Protein AF-A0A377VYX4-F1 (afdb_monomer_lite)

Radius of gyration: 18.28 Å; chains: 1; bounding box: 42×28×50 Å

Foldseek 3Di:
DPPQDWDWDFAALDPDPDDDADLFRTHTHRDDDPVNCVRRVVDDVSNCVSCVVPAKDGGDKGFCVSVVAQAPLSSQVPDPLHPSVLVVLLVVLCCVVPVVCPVVVVVRRNHRIDRPDPDMDGDPVVVVVVVVSLVSSVVSSVVVDDCPPRDPSNVCVSVD

Sequence (160 aa):
MSVSCTIAVILIFSEKQTFSEDTWGVVNHPCIDEEYEKIFGLNEETIQRCVEGIDILLPKKWSVTAAGSKNNYDHYERGEYLHIRDYQAAIAIVEKLYPEYSTAIKTFNDASDGYYTNMFVMRKDIFVDYSEWLFSILDNLEDAISMNNYNAQENALLGI

Structure (mmCIF, N/CA/C/O backbone):
data_AF-A0A377VYX4-F1
#
_entry.id   AF-A0A377VYX4-F1
#
loop_
_atom_site.group_PDB
_atom_site.id
_atom_site.type_symbol
_atom_site.label_atom_id
_atom_site.label_alt_id
_atom_site.label_comp_id
_atom_site.label_asym_id
_atom_site.label_entity_id
_atom_site.label_seq_id
_atom_site.pdbx_PDB_ins_code
_atom_site.Cartn_x
_atom_site.Cartn_y
_atom_site.Cartn_z
_atom_site.occupancy
_atom_site.B_iso_or_equiv
_atom_site.auth_seq_id
_atom_site.auth_comp_id
_atom_site.auth_asym_id
_atom_site.auth_atom_id
_atom_site.pdbx_PDB_model_num
ATOM 1 N N . MET A 1 1 ? 18.589 -6.111 30.214 1.00 35.12 1 MET A N 1
ATOM 2 C CA . MET A 1 1 ? 17.664 -5.282 29.415 1.00 35.12 1 MET A CA 1
ATOM 3 C C . MET A 1 1 ? 16.527 -6.179 28.971 1.00 35.12 1 MET A C 1
ATOM 5 O O . MET A 1 1 ? 16.756 -7.016 28.111 1.00 35.12 1 MET A O 1
ATOM 9 N N . SER A 1 2 ? 15.359 -6.108 29.616 1.00 37.06 2 SER A N 1
ATOM 10 C CA . SER A 1 2 ? 14.181 -6.811 29.102 1.00 37.06 2 SER A CA 1
ATOM 11 C C . SER A 1 2 ? 13.740 -6.085 27.839 1.00 37.06 2 SER A C 1
ATOM 13 O O . SER A 1 2 ? 13.391 -4.907 27.900 1.00 37.06 2 SER A O 1
ATOM 15 N N . VAL A 1 3 ? 13.795 -6.762 26.699 1.00 41.56 3 VAL A N 1
ATOM 16 C CA . VAL A 1 3 ? 13.071 -6.314 25.512 1.00 41.56 3 VAL A CA 1
ATOM 17 C C . VAL A 1 3 ? 11.598 -6.430 25.893 1.00 41.56 3 VAL A C 1
ATOM 19 O O . VAL A 1 3 ? 11.075 -7.535 26.003 1.00 41.56 3 VAL A O 1
ATOM 22 N N . SER A 1 4 ? 10.969 -5.306 26.240 1.00 52.03 4 SER A N 1
ATOM 23 C CA . SER A 1 4 ? 9.519 -5.256 26.404 1.00 52.03 4 SER A CA 1
ATOM 24 C C . SER A 1 4 ? 8.949 -5.539 25.025 1.00 52.03 4 SER A C 1
ATOM 26 O O . SER A 1 4 ? 9.095 -4.715 24.128 1.00 52.03 4 SER A O 1
ATOM 28 N N . CYS A 1 5 ? 8.414 -6.738 24.822 1.00 59.69 5 CYS A N 1
ATOM 29 C CA . CYS A 1 5 ? 7.781 -7.109 23.568 1.00 59.69 5 CYS A CA 1
ATOM 30 C C . CYS A 1 5 ? 6.485 -6.299 23.477 1.00 59.69 5 CYS A C 1
ATOM 32 O O . CYS A 1 5 ? 5.536 -6.587 24.198 1.00 59.69 5 CYS A O 1
ATOM 34 N N . THR A 1 6 ? 6.491 -5.218 22.701 1.00 77.94 6 THR A N 1
ATOM 35 C CA . THR A 1 6 ? 5.294 -4.430 22.403 1.00 77.94 6 THR A CA 1
ATOM 36 C C . THR A 1 6 ? 4.765 -4.820 21.031 1.00 77.94 6 THR A C 1
ATOM 38 O O . THR A 1 6 ? 5.521 -5.128 20.112 1.00 77.94 6 THR A O 1
ATOM 41 N N . ILE A 1 7 ? 3.447 -4.828 20.904 1.00 82.38 7 ILE A N 1
ATOM 42 C CA . ILE A 1 7 ? 2.718 -5.077 19.670 1.00 82.38 7 ILE A CA 1
ATOM 43 C C . ILE A 1 7 ? 2.526 -3.749 18.954 1.00 82.38 7 ILE A C 1
ATOM 45 O O . ILE A 1 7 ? 2.024 -2.787 19.541 1.00 82.38 7 ILE A O 1
ATOM 49 N N . ALA A 1 8 ? 2.897 -3.734 17.678 1.00 82.94 8 ALA A N 1
ATOM 50 C CA . ALA A 1 8 ? 2.599 -2.652 16.757 1.00 82.94 8 ALA A CA 1
ATOM 51 C C . ALA A 1 8 ? 1.112 -2.678 16.381 1.00 82.94 8 ALA A C 1
ATOM 53 O O . ALA A 1 8 ? 0.606 -3.673 15.862 1.00 82.94 8 ALA A O 1
ATOM 54 N N . VAL A 1 9 ? 0.415 -1.575 16.625 1.00 83.25 9 VAL A N 1
ATOM 55 C CA . VAL A 1 9 ? -0.984 -1.380 16.246 1.00 83.25 9 VAL A CA 1
ATOM 56 C C . VAL A 1 9 ? -1.025 -0.513 15.008 1.00 83.25 9 VAL A C 1
ATOM 58 O O . VAL A 1 9 ? -0.605 0.643 15.032 1.00 83.25 9 VAL A O 1
ATOM 61 N N . ILE A 1 10 ? -1.499 -1.108 13.919 1.00 80.19 10 ILE A N 1
ATOM 62 C CA . ILE A 1 10 ? -1.373 -0.521 12.583 1.00 80.19 10 ILE A CA 1
ATOM 63 C C . ILE A 1 10 ? -2.735 -0.076 12.046 1.00 80.19 10 ILE A C 1
ATOM 65 O O . ILE A 1 10 ? -2.831 0.999 11.462 1.00 80.19 10 ILE A O 1
ATOM 69 N N . LEU A 1 11 ? -3.799 -0.843 12.303 1.00 90.38 11 LEU A N 1
ATOM 70 C CA . LEU A 1 11 ? -5.173 -0.442 12.004 1.00 90.38 11 LEU A CA 1
ATOM 71 C C . LEU A 1 11 ? -5.937 -0.212 13.306 1.00 90.38 11 LEU A C 1
ATOM 73 O O . LEU A 1 11 ? -5.940 -1.064 14.193 1.00 90.38 11 LEU A O 1
ATOM 77 N N . ILE A 1 12 ? -6.577 0.950 13.406 1.00 92.06 12 ILE A N 1
ATOM 78 C CA . ILE A 1 12 ? -7.394 1.338 14.552 1.00 92.06 12 ILE A CA 1
ATOM 79 C C . ILE A 1 12 ? -8.775 1.702 14.025 1.00 92.06 12 ILE A C 1
ATOM 81 O O . ILE A 1 12 ? -8.907 2.638 13.241 1.00 92.06 12 ILE A O 1
ATOM 85 N N . PHE A 1 13 ? -9.794 0.962 14.452 1.00 95.00 13 PHE A N 1
ATOM 86 C CA . PHE A 1 13 ? -11.168 1.112 13.962 1.00 95.00 13 PHE A CA 1
ATOM 87 C C . PHE A 1 13 ? -12.045 1.930 14.911 1.00 95.00 13 PHE A C 1
ATOM 89 O O . PHE A 1 13 ? -13.175 2.275 14.578 1.00 95.00 13 PHE A O 1
ATOM 96 N N . SER A 1 14 ? -11.550 2.236 16.112 1.00 94.31 14 SER A N 1
ATOM 97 C CA . SER A 1 14 ? -12.270 3.089 17.051 1.00 94.31 14 SER A CA 1
ATOM 98 C C . SER A 1 14 ? -12.289 4.554 16.589 1.00 94.31 14 SER A C 1
ATOM 100 O O . SER A 1 14 ? -11.399 5.030 15.889 1.00 94.31 14 SER A O 1
ATOM 102 N N . GLU A 1 15 ? -13.310 5.301 17.015 1.00 91.81 15 GLU A N 1
ATOM 103 C CA . GLU A 1 15 ? -13.469 6.738 16.713 1.00 91.81 15 GLU A CA 1
ATOM 104 C C . GLU A 1 15 ? -12.252 7.574 17.140 1.00 91.81 15 GLU A C 1
ATOM 106 O O . GLU A 1 15 ? -11.882 8.573 16.520 1.00 91.81 15 GLU A O 1
ATOM 111 N N . LYS A 1 16 ? -11.603 7.167 18.235 1.00 92.06 16 LYS A N 1
ATOM 112 C CA . LYS A 1 16 ? -10.371 7.795 18.689 1.00 92.06 16 LYS A CA 1
ATOM 113 C C . LYS A 1 16 ? -9.245 7.337 17.770 1.00 92.06 16 LYS A C 1
ATOM 115 O O . LYS A 1 16 ? -8.833 6.197 17.856 1.00 92.06 16 LYS A O 1
ATOM 120 N N . GLN A 1 17 ? -8.704 8.255 16.974 1.00 88.94 17 GLN A N 1
ATOM 121 C CA . GLN A 1 17 ? -7.549 8.017 16.092 1.00 88.94 17 GLN A CA 1
ATOM 122 C C . GLN A 1 17 ? -6.237 8.617 16.631 1.00 88.94 17 GLN A C 1
ATOM 124 O O . GLN A 1 17 ? -5.167 8.458 16.043 1.00 88.94 17 GLN A O 1
ATOM 129 N N . THR A 1 18 ? -6.304 9.332 17.758 1.00 89.50 18 THR A N 1
ATOM 130 C CA . THR A 1 18 ? -5.150 10.006 18.365 1.00 89.50 18 THR A CA 1
ATOM 131 C C . THR A 1 18 ? -4.572 9.161 19.492 1.00 89.50 18 THR A C 1
ATOM 133 O O . THR A 1 18 ? -5.136 9.101 20.590 1.00 89.50 18 THR A O 1
ATOM 136 N N . PHE A 1 19 ? -3.418 8.554 19.235 1.00 89.31 19 PHE A N 1
ATOM 137 C CA . PHE A 1 19 ? -2.625 7.808 20.209 1.00 89.31 19 PHE A CA 1
ATOM 138 C C . PHE A 1 19 ? -1.177 8.283 20.176 1.00 89.31 19 PHE A C 1
ATOM 140 O O . PHE A 1 19 ? -0.752 8.956 19.240 1.00 89.31 19 PHE A O 1
ATOM 147 N N . SER A 1 20 ? -0.426 7.956 21.224 1.00 87.94 20 SER A N 1
ATOM 148 C CA . SER A 1 20 ? 1.014 8.177 21.232 1.00 87.94 20 SER A CA 1
ATOM 149 C C . SER A 1 20 ? 1.675 7.191 20.275 1.00 87.94 20 SER A C 1
ATOM 151 O O . SER A 1 20 ? 1.584 5.979 20.466 1.00 87.94 20 SER A O 1
ATOM 153 N N . GLU A 1 21 ? 2.315 7.739 19.254 1.00 87.38 21 GLU A N 1
ATOM 154 C CA . GLU A 1 21 ? 3.090 7.006 18.260 1.00 87.38 21 GLU A CA 1
ATOM 155 C C . GLU A 1 21 ? 4.581 7.077 18.614 1.00 87.38 21 GLU A C 1
ATOM 157 O O . GLU A 1 21 ? 5.038 8.024 19.264 1.00 87.38 21 GLU A O 1
ATOM 162 N N . ASP A 1 22 ? 5.341 6.066 18.207 1.00 84.50 22 ASP A N 1
ATOM 163 C CA . ASP A 1 22 ? 6.801 6.098 18.256 1.00 84.50 22 ASP A CA 1
ATOM 164 C C . ASP A 1 22 ? 7.403 6.838 17.042 1.00 84.50 22 ASP A C 1
ATOM 166 O O . ASP A 1 22 ? 6.702 7.438 16.225 1.00 84.50 22 ASP A O 1
ATOM 170 N N . THR A 1 23 ? 8.731 6.806 16.908 1.00 76.94 23 THR A N 1
ATOM 171 C CA . THR A 1 23 ? 9.463 7.441 15.796 1.00 76.94 23 THR A CA 1
ATOM 172 C C . THR A 1 23 ? 9.066 6.902 14.412 1.00 76.94 23 THR A C 1
ATOM 174 O O . THR A 1 23 ? 9.326 7.560 13.404 1.00 76.94 23 THR A O 1
ATOM 177 N N . TRP A 1 24 ? 8.428 5.732 14.342 1.00 76.75 24 TRP A N 1
ATOM 178 C CA . TRP A 1 24 ? 7.961 5.103 13.107 1.00 76.75 24 TRP A CA 1
ATOM 179 C C . TRP A 1 24 ? 6.477 5.367 12.828 1.00 76.75 24 TRP A C 1
ATOM 181 O O . TRP A 1 24 ? 5.948 4.860 11.843 1.00 76.75 24 TRP A O 1
ATOM 191 N N . GLY A 1 25 ? 5.805 6.180 13.652 1.00 77.38 25 GLY A N 1
ATOM 192 C CA . GLY A 1 25 ? 4.370 6.440 13.513 1.00 77.38 25 GLY A CA 1
ATOM 193 C C . GLY A 1 25 ? 3.505 5.274 13.999 1.00 77.38 25 GLY A C 1
ATOM 194 O O . GLY A 1 25 ? 2.338 5.179 13.625 1.00 77.38 25 GLY A O 1
ATOM 195 N N . VAL A 1 26 ? 4.073 4.364 14.799 1.00 82.38 26 VAL A N 1
ATOM 196 C CA . VAL A 1 26 ? 3.403 3.141 15.247 1.00 82.38 26 VAL A CA 1
ATOM 197 C C . VAL A 1 26 ? 2.916 3.299 16.682 1.00 82.38 26 VAL A C 1
ATOM 199 O O . VAL A 1 26 ? 3.645 3.738 17.576 1.00 82.38 26 VAL A O 1
ATOM 202 N N . VAL A 1 27 ? 1.667 2.905 16.922 1.00 87.50 27 VAL A N 1
ATOM 203 C CA . VAL A 1 27 ? 1.094 2.828 18.269 1.00 87.50 27 VAL A CA 1
ATOM 204 C C . VAL A 1 27 ? 1.502 1.497 18.893 1.00 87.50 27 VAL A C 1
ATOM 206 O O . VAL A 1 27 ? 1.346 0.449 18.277 1.00 87.50 27 VAL A O 1
ATOM 209 N N . ASN A 1 28 ? 2.029 1.525 20.115 1.00 89.81 28 ASN A N 1
ATOM 210 C CA . ASN A 1 28 ? 2.550 0.336 20.793 1.00 89.81 28 ASN A CA 1
ATOM 211 C C . ASN A 1 28 ? 1.632 -0.098 21.949 1.00 89.81 28 ASN A C 1
ATOM 213 O O . ASN A 1 28 ? 1.209 0.740 22.746 1.00 89.81 28 ASN A O 1
ATOM 217 N N . HIS A 1 29 ? 1.376 -1.404 22.084 1.00 90.38 29 HIS A N 1
ATOM 218 C CA . HIS A 1 29 ? 0.621 -1.991 23.204 1.00 90.38 29 HIS A CA 1
ATOM 219 C C . HIS A 1 29 ? 1.344 -3.221 23.792 1.00 90.38 29 HIS A C 1
ATOM 221 O O . HIS A 1 29 ? 1.963 -3.958 23.032 1.00 90.38 29 HIS A O 1
ATOM 227 N N . PRO A 1 30 ? 1.323 -3.480 25.113 1.00 89.69 30 PRO A N 1
ATOM 228 C CA . PRO A 1 30 ? 2.116 -4.558 25.723 1.00 89.69 30 PRO A CA 1
ATOM 229 C C . PRO A 1 30 ? 1.682 -5.986 25.348 1.00 89.69 30 PRO A C 1
ATOM 231 O O . PRO A 1 30 ? 2.532 -6.859 25.203 1.00 89.69 30 PRO A O 1
ATOM 234 N N . CYS A 1 31 ? 0.383 -6.249 25.210 1.00 91.38 31 CYS A N 1
ATOM 235 C CA . CYS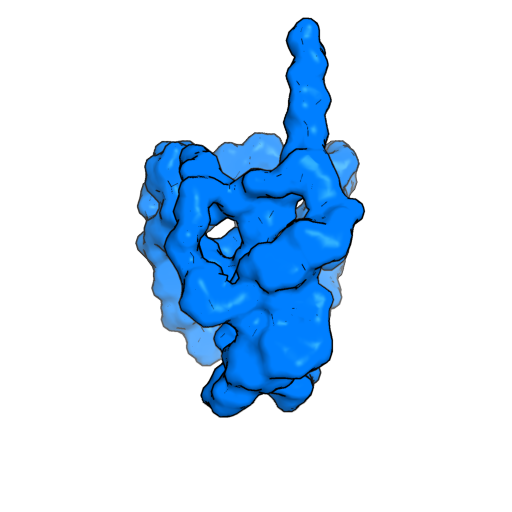 A 1 31 ? -0.154 -7.576 24.881 1.00 91.38 31 CYS A CA 1
ATOM 236 C C . CYS A 1 31 ? -1.497 -7.481 24.137 1.00 91.38 31 CYS A C 1
ATOM 238 O O . CYS A 1 31 ? -2.107 -6.415 24.108 1.00 91.38 31 CYS A O 1
ATOM 240 N N . ILE A 1 32 ? -1.933 -8.581 23.512 1.00 92.31 32 ILE A N 1
ATOM 241 C CA . ILE A 1 32 ? -3.291 -8.717 22.964 1.00 92.31 32 ILE A CA 1
ATOM 242 C C . ILE A 1 32 ? -4.178 -9.239 24.097 1.00 92.31 32 ILE A C 1
ATOM 244 O O . ILE A 1 32 ? -4.026 -10.384 24.522 1.00 92.31 32 ILE A O 1
ATOM 248 N N . ASP A 1 33 ? -5.061 -8.388 24.602 1.00 93.00 33 ASP A N 1
ATOM 249 C CA . ASP A 1 33 ? -6.048 -8.683 25.641 1.00 93.00 33 ASP A CA 1
ATOM 250 C C . ASP A 1 33 ? -7.392 -7.996 25.321 1.00 93.00 33 ASP A C 1
ATOM 252 O O . ASP A 1 33 ? -7.533 -7.292 24.322 1.00 93.00 33 ASP A O 1
ATOM 256 N N . GLU A 1 34 ? -8.409 -8.198 26.160 1.00 94.62 34 GLU A N 1
ATOM 257 C CA . GLU A 1 34 ? -9.727 -7.573 25.961 1.00 94.62 34 GLU A CA 1
ATOM 258 C C . GLU A 1 34 ? -9.657 -6.031 25.981 1.00 94.62 34 GLU A C 1
ATOM 260 O O . GLU A 1 34 ? -10.472 -5.349 25.354 1.00 94.62 34 GLU A O 1
ATOM 265 N N . GLU A 1 35 ? -8.683 -5.455 26.697 1.00 93.44 35 GLU A N 1
ATOM 266 C CA . GLU A 1 35 ? -8.458 -4.010 26.729 1.00 93.44 35 GLU A CA 1
ATOM 267 C C . GLU A 1 35 ? -7.921 -3.512 25.381 1.00 93.44 35 GLU A C 1
ATOM 269 O O . GLU A 1 35 ? -8.461 -2.549 24.834 1.00 93.44 35 GLU A O 1
ATOM 274 N N . TYR A 1 36 ? -6.942 -4.208 24.801 1.00 93.31 36 TYR A N 1
ATOM 275 C CA . TYR A 1 36 ? -6.419 -3.976 23.456 1.00 93.31 36 TYR A CA 1
ATOM 276 C C . TYR A 1 36 ? -7.543 -3.964 22.415 1.00 93.31 36 TYR A C 1
ATOM 278 O O . TYR A 1 36 ? -7.711 -2.985 21.680 1.00 93.31 36 TYR A O 1
ATOM 286 N N . GLU A 1 37 ? -8.366 -5.014 22.390 1.00 94.75 37 GLU A N 1
ATOM 287 C CA . GLU A 1 37 ? -9.474 -5.133 21.438 1.00 94.75 37 GLU A CA 1
ATOM 288 C C . GLU A 1 37 ? -10.476 -3.986 21.595 1.00 94.75 37 GLU A C 1
ATOM 290 O O . GLU A 1 37 ? -10.934 -3.395 20.612 1.00 94.75 37 GLU A O 1
ATOM 295 N N . LYS A 1 38 ? -10.780 -3.611 22.839 1.00 94.62 38 LYS A N 1
ATOM 296 C CA . LYS A 1 38 ? -11.712 -2.527 23.143 1.00 94.62 38 LYS A CA 1
ATOM 297 C C . LYS A 1 38 ? -11.168 -1.149 22.766 1.00 94.62 38 LYS A C 1
ATOM 299 O O . LYS A 1 38 ? -11.911 -0.348 22.199 1.00 94.62 38 LYS A O 1
ATOM 304 N N . ILE A 1 39 ? -9.904 -0.857 23.074 1.00 94.69 39 ILE A N 1
ATOM 305 C CA . ILE A 1 39 ? -9.266 0.438 22.785 1.00 94.69 39 ILE A CA 1
ATOM 306 C C . ILE A 1 39 ? -9.177 0.668 21.274 1.00 94.69 39 ILE A C 1
ATOM 308 O O . ILE A 1 39 ? -9.478 1.769 20.797 1.00 94.69 39 ILE A O 1
ATOM 312 N N . PHE A 1 40 ? -8.795 -0.364 20.520 1.00 95.12 40 PHE A N 1
ATOM 313 C CA . PHE A 1 40 ? -8.572 -0.258 19.076 1.00 95.12 40 PHE A CA 1
ATOM 314 C C . PHE A 1 40 ? -9.798 -0.603 18.228 1.00 95.12 40 PHE A C 1
ATOM 316 O O . PHE A 1 40 ? -9.764 -0.443 17.008 1.00 95.12 40 PHE A O 1
ATOM 323 N N . GLY A 1 41 ? -10.907 -0.992 18.862 1.00 96.12 41 GLY A N 1
ATOM 324 C CA . GLY A 1 41 ? -12.170 -1.240 18.176 1.00 96.12 41 GLY A CA 1
ATOM 325 C C . GLY A 1 41 ? -12.181 -2.537 17.371 1.00 96.12 41 GLY A C 1
ATOM 326 O O . GLY A 1 41 ? -12.837 -2.595 16.338 1.00 96.12 41 GLY A O 1
ATOM 327 N N . LEU A 1 42 ? -11.467 -3.566 17.828 1.00 95.56 42 LEU A N 1
ATOM 328 C CA . LEU A 1 42 ? -11.335 -4.864 17.157 1.00 95.56 42 LEU A CA 1
ATOM 329 C C . LEU A 1 42 ? -12.537 -5.770 17.444 1.00 95.56 42 LEU A C 1
ATOM 331 O O . LEU A 1 42 ? -12.408 -6.881 17.944 1.00 95.56 42 LEU A O 1
ATOM 335 N N . ASN A 1 43 ? -13.731 -5.267 17.151 1.00 96.31 43 ASN A N 1
ATOM 336 C CA . ASN A 1 43 ? -14.973 -6.022 17.237 1.00 96.31 43 ASN A CA 1
ATOM 337 C C . ASN A 1 43 ? -15.861 -5.709 16.031 1.00 96.31 43 ASN A C 1
ATOM 339 O O . ASN A 1 43 ? -15.709 -4.671 15.386 1.00 96.31 43 ASN A O 1
ATOM 343 N N . GLU A 1 44 ? -16.794 -6.612 15.742 1.00 96.56 44 GLU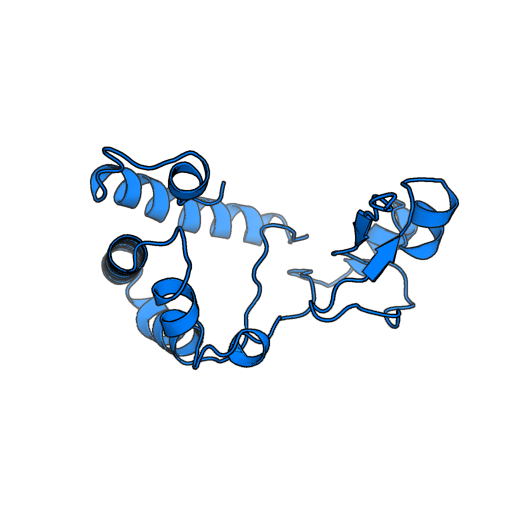 A N 1
ATOM 344 C CA . GLU A 1 44 ? -17.647 -6.546 14.554 1.00 96.56 44 GLU A CA 1
ATOM 345 C C . GLU A 1 44 ? -18.395 -5.212 14.426 1.00 96.56 44 GLU A C 1
ATOM 347 O O . GLU A 1 44 ? -18.350 -4.591 13.368 1.00 96.56 44 GLU A O 1
ATOM 352 N N . GLU A 1 45 ? -19.027 -4.736 15.501 1.00 97.44 45 GLU A N 1
ATOM 353 C CA . GLU A 1 45 ? -19.837 -3.513 15.479 1.00 97.44 45 GLU A CA 1
ATOM 354 C C . GLU A 1 45 ? -18.996 -2.269 15.161 1.00 97.44 45 GLU A C 1
ATOM 356 O O . GLU A 1 45 ? -19.408 -1.400 14.389 1.00 97.44 45 GLU A O 1
ATOM 361 N N . THR A 1 46 ? -17.817 -2.147 15.774 1.00 97.38 46 THR A N 1
ATOM 362 C CA . THR A 1 46 ? -16.928 -1.007 15.536 1.00 97.38 46 THR A CA 1
ATOM 363 C C . THR A 1 46 ? -16.308 -1.068 14.142 1.00 97.38 46 THR A C 1
ATOM 365 O O . THR A 1 46 ? -16.287 -0.053 13.451 1.00 97.38 46 THR A O 1
ATOM 368 N N . ILE A 1 47 ? -15.866 -2.248 13.693 1.00 97.12 47 ILE A N 1
ATOM 369 C CA . ILE A 1 47 ? -15.287 -2.423 12.356 1.00 97.12 47 ILE A CA 1
ATOM 370 C C . ILE A 1 47 ? -16.331 -2.120 11.278 1.00 97.12 47 ILE A C 1
ATOM 372 O O . ILE A 1 47 ? -16.034 -1.348 10.373 1.00 97.12 47 ILE A O 1
ATOM 376 N N . GLN A 1 48 ? -17.552 -2.662 11.386 1.00 96.88 48 GLN A N 1
ATOM 377 C CA . GLN A 1 48 ? -18.625 -2.427 10.410 1.00 96.88 48 GLN A CA 1
ATOM 378 C C . GLN A 1 48 ? -18.943 -0.940 10.254 1.00 96.88 48 GLN A C 1
ATOM 380 O O . GLN A 1 48 ? -19.030 -0.458 9.129 1.00 96.88 48 GLN A O 1
ATOM 385 N N . ARG A 1 49 ? -19.052 -0.205 11.368 1.00 96.94 49 ARG A N 1
ATOM 386 C CA . ARG A 1 49 ? -19.256 1.250 11.336 1.00 96.94 49 ARG A CA 1
ATOM 387 C C . ARG A 1 49 ? -18.069 1.988 10.729 1.00 96.94 49 ARG A C 1
ATOM 389 O O . ARG A 1 49 ? -18.265 2.912 9.952 1.00 96.94 49 ARG A O 1
ATOM 396 N N . CYS A 1 50 ? -16.848 1.580 11.069 1.00 96.50 50 CYS A N 1
ATOM 397 C CA . CYS A 1 50 ? -15.634 2.217 10.570 1.00 96.50 50 CYS A CA 1
ATOM 398 C C . CYS A 1 50 ? -15.486 2.071 9.049 1.00 96.50 50 CYS A C 1
ATOM 400 O O . CYS A 1 50 ? -15.044 3.008 8.397 1.00 96.50 50 CYS A O 1
ATOM 402 N N . VAL A 1 51 ? -15.874 0.926 8.476 1.00 96.25 51 VAL A N 1
ATOM 403 C CA . VAL A 1 51 ? -15.747 0.665 7.030 1.00 96.25 51 VAL A CA 1
ATOM 404 C C . VAL A 1 51 ? -16.973 1.094 6.218 1.00 96.25 51 VAL A C 1
ATOM 406 O O . VAL A 1 51 ? -16.958 1.001 4.990 1.00 96.25 51 VAL A O 1
ATOM 409 N N . GLU A 1 52 ? -18.049 1.544 6.866 1.00 96.31 52 GLU A N 1
ATOM 410 C CA . GLU A 1 52 ? -19.279 1.930 6.179 1.00 96.31 52 GLU A CA 1
ATOM 411 C C . GLU A 1 52 ? -19.034 3.125 5.243 1.00 96.31 52 GLU A C 1
ATOM 413 O O . GLU A 1 52 ? -18.595 4.196 5.657 1.00 96.31 52 GLU A O 1
ATOM 418 N N . GLY A 1 53 ? -19.308 2.933 3.949 1.00 95.88 53 GLY A N 1
ATOM 419 C CA . GLY A 1 53 ? -19.084 3.959 2.926 1.00 95.88 53 GLY A CA 1
ATOM 420 C C . GLY A 1 53 ? -17.611 4.220 2.584 1.00 95.88 53 GLY A C 1
ATOM 421 O O . GLY A 1 53 ? -17.336 5.168 1.849 1.00 95.88 53 GLY A O 1
ATOM 422 N N . ILE A 1 54 ? -16.678 3.402 3.088 1.00 96.94 54 ILE A N 1
ATOM 423 C CA . ILE A 1 54 ? -15.247 3.485 2.776 1.00 96.94 54 ILE A CA 1
ATOM 424 C C . ILE A 1 54 ? -14.862 2.394 1.776 1.00 96.94 54 ILE A C 1
ATOM 426 O O . ILE A 1 54 ? -15.182 1.218 1.941 1.00 96.94 54 ILE A O 1
ATOM 430 N N . ASP A 1 55 ? -14.113 2.793 0.753 1.00 97.69 55 ASP A N 1
ATOM 431 C CA . ASP A 1 55 ? -13.662 1.894 -0.308 1.00 97.69 55 ASP A CA 1
ATOM 432 C C . ASP A 1 55 ? -12.388 1.140 0.073 1.00 97.69 55 ASP A C 1
ATOM 434 O O . ASP A 1 55 ? -12.276 -0.067 -0.152 1.00 97.69 55 ASP A O 1
ATOM 438 N N . ILE A 1 56 ? -11.429 1.860 0.656 1.00 97.44 56 ILE A N 1
ATOM 439 C CA . ILE A 1 56 ? -10.146 1.333 1.113 1.00 97.44 56 ILE A CA 1
ATOM 440 C C . ILE A 1 56 ? -9.779 2.033 2.424 1.00 97.44 56 ILE A C 1
ATOM 442 O O . ILE A 1 56 ? -9.685 3.259 2.487 1.00 97.44 56 ILE A O 1
ATOM 446 N N . LEU A 1 57 ? -9.541 1.238 3.460 1.00 96.25 57 LEU A N 1
ATOM 447 C CA . LEU A 1 57 ? -9.003 1.640 4.749 1.00 96.25 57 LEU A CA 1
ATOM 448 C C . LEU A 1 57 ? -7.556 1.142 4.850 1.00 96.25 57 LEU A C 1
ATOM 450 O O . LEU A 1 57 ? -7.271 -0.042 4.660 1.00 96.25 57 LEU A O 1
ATOM 454 N N . LEU A 1 58 ? -6.647 2.068 5.147 1.00 94.31 58 LEU A N 1
ATOM 455 C CA . LEU A 1 58 ? -5.196 1.879 5.207 1.00 94.31 58 LEU A CA 1
ATOM 456 C C . LEU A 1 58 ? -4.641 2.576 6.458 1.00 94.31 58 LEU A C 1
ATOM 458 O O . LEU A 1 58 ? -5.276 3.512 6.957 1.00 94.31 58 LEU A O 1
ATOM 462 N N . PRO A 1 59 ? -3.453 2.187 6.952 1.00 91.38 59 PRO A N 1
ATOM 463 C CA . PRO A 1 59 ? -2.767 2.963 7.977 1.00 91.38 59 PRO A CA 1
ATOM 464 C C . PRO A 1 59 ? -2.336 4.332 7.444 1.00 91.38 59 PRO A C 1
ATOM 466 O O . PRO A 1 59 ? -2.406 4.624 6.248 1.00 91.38 59 PRO A O 1
ATOM 469 N N . LYS A 1 60 ? -1.838 5.187 8.340 1.00 90.50 60 LYS A N 1
ATOM 470 C CA . LYS A 1 60 ? -1.239 6.464 7.944 1.00 90.50 60 LYS A CA 1
ATOM 471 C C . LYS A 1 60 ? -0.031 6.226 7.041 1.00 90.50 60 LYS A C 1
ATOM 473 O O . LYS A 1 60 ? 0.718 5.266 7.213 1.00 90.50 60 LYS A O 1
ATOM 478 N N . LYS A 1 61 ? 0.175 7.144 6.099 1.00 92.19 61 LYS A N 1
ATOM 479 C CA . LYS A 1 61 ? 1.409 7.176 5.321 1.00 92.19 61 LYS A CA 1
ATOM 480 C C . LYS A 1 61 ? 2.603 7.421 6.235 1.00 92.19 61 LYS A C 1
ATOM 482 O O . LYS A 1 61 ? 2.515 8.212 7.174 1.00 92.19 61 LYS A O 1
ATOM 487 N N . TRP A 1 62 ? 3.725 6.811 5.887 1.00 90.75 62 TRP A N 1
ATOM 488 C CA . TRP A 1 62 ? 5.005 7.077 6.524 1.00 90.75 62 TRP A CA 1
ATOM 489 C C . TRP A 1 62 ? 5.931 7.834 5.567 1.00 90.75 62 TRP A C 1
ATOM 491 O O . TRP A 1 62 ? 5.893 7.618 4.354 1.00 90.75 62 TRP A O 1
ATOM 501 N N . SER A 1 63 ? 6.735 8.750 6.115 1.00 93.69 63 SER A N 1
ATOM 502 C CA . SER A 1 63 ? 7.641 9.604 5.342 1.00 93.69 63 SER A CA 1
ATOM 503 C C . SER A 1 63 ? 9.039 9.004 5.290 1.00 93.69 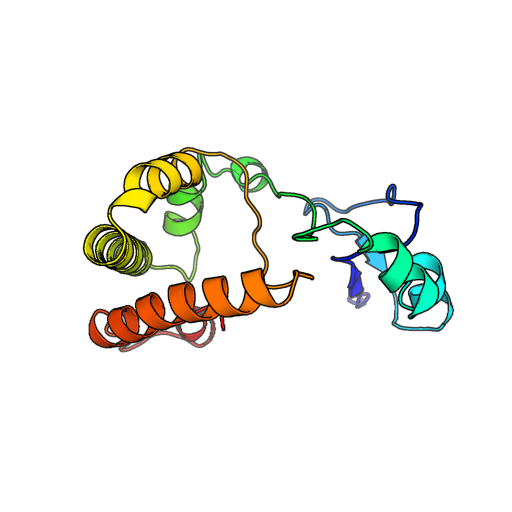63 SER A C 1
ATOM 505 O O . SER A 1 63 ? 9.721 8.935 6.315 1.00 93.69 63 SER A O 1
ATOM 507 N N . VAL A 1 64 ? 9.527 8.674 4.094 1.00 93.56 64 VAL A N 1
ATOM 508 C CA . VAL A 1 64 ? 10.872 8.097 3.913 1.00 93.56 64 VAL A CA 1
ATOM 509 C C . VAL A 1 64 ? 11.997 9.068 4.276 1.00 93.56 64 VAL A C 1
ATOM 511 O O . VAL A 1 64 ? 13.130 8.664 4.552 1.00 93.56 64 VAL A O 1
ATOM 514 N N . THR A 1 65 ? 11.685 10.364 4.347 1.00 93.81 65 THR A N 1
ATOM 515 C CA . THR A 1 65 ? 12.617 11.395 4.820 1.00 93.81 65 THR A CA 1
ATOM 516 C C . THR A 1 65 ? 12.988 11.207 6.288 1.00 93.81 65 THR A C 1
ATOM 518 O O . THR A 1 65 ? 14.077 11.617 6.683 1.00 93.81 65 THR A O 1
ATOM 521 N N . ALA A 1 66 ? 12.132 10.563 7.093 1.00 88.50 66 ALA A N 1
ATOM 522 C CA . ALA A 1 66 ? 12.443 10.219 8.480 1.00 88.50 66 ALA A CA 1
ATOM 523 C C . ALA A 1 66 ? 13.597 9.203 8.571 1.00 88.50 66 ALA A C 1
ATOM 525 O O . ALA A 1 66 ? 14.377 9.247 9.518 1.00 88.50 66 ALA A O 1
ATOM 526 N N . ALA A 1 67 ? 13.766 8.359 7.546 1.00 88.44 67 ALA A N 1
ATOM 527 C CA . ALA A 1 67 ? 14.924 7.477 7.373 1.00 88.44 67 ALA A CA 1
ATOM 528 C C . ALA A 1 67 ? 16.033 8.089 6.494 1.00 88.44 67 ALA A C 1
ATOM 530 O O . ALA A 1 67 ? 16.935 7.390 6.031 1.00 88.44 67 ALA A O 1
ATOM 531 N N . GLY A 1 68 ? 15.982 9.399 6.233 1.00 93.44 68 GLY A N 1
ATOM 532 C CA . GLY A 1 68 ? 17.008 10.121 5.480 1.00 93.44 68 GLY A CA 1
ATOM 533 C C . GLY A 1 68 ? 17.026 9.844 3.975 1.00 93.44 68 GLY A C 1
ATOM 534 O O . GLY A 1 68 ? 18.032 10.147 3.329 1.00 93.44 68 GLY A O 1
ATOM 535 N N . SER A 1 69 ? 15.957 9.266 3.419 1.00 95.44 69 SER A N 1
ATOM 536 C CA . SER A 1 69 ? 15.793 9.060 1.972 1.00 95.44 69 SER A CA 1
ATOM 537 C C . SER A 1 69 ? 15.123 10.271 1.316 1.00 95.44 69 SER A C 1
ATOM 539 O O . SER A 1 69 ? 14.371 11.000 1.964 1.00 95.44 69 SER A O 1
ATOM 541 N N . LYS A 1 70 ? 15.407 10.515 0.036 1.00 97.12 70 LYS A N 1
ATOM 542 C CA . LYS A 1 70 ? 14.881 11.671 -0.709 1.00 97.12 70 LYS A CA 1
ATOM 543 C C . LYS A 1 70 ? 13.425 11.477 -1.141 1.00 97.12 70 LYS A C 1
ATOM 545 O O . LYS A 1 70 ? 12.633 12.410 -1.049 1.00 97.12 70 LYS A O 1
ATOM 550 N N . ASN A 1 71 ? 13.115 10.298 -1.664 1.00 98.06 71 ASN A N 1
ATOM 551 C CA . ASN A 1 71 ? 11.812 9.898 -2.188 1.00 98.06 71 ASN A CA 1
ATOM 552 C C . ASN A 1 71 ? 11.685 8.366 -2.147 1.00 98.06 71 ASN A C 1
ATOM 554 O O . ASN A 1 71 ? 12.632 7.680 -1.757 1.00 98.06 71 ASN A O 1
ATOM 558 N N . ASN A 1 72 ? 10.523 7.830 -2.514 1.00 97.88 72 ASN A N 1
ATOM 559 C CA . ASN A 1 72 ? 10.228 6.402 -2.377 1.00 97.88 72 ASN A CA 1
ATOM 560 C C . ASN A 1 72 ? 11.153 5.515 -3.233 1.00 97.88 72 ASN A C 1
ATOM 562 O O . ASN A 1 72 ? 11.513 4.420 -2.802 1.00 97.88 72 ASN A O 1
ATOM 566 N N . TYR A 1 73 ? 11.595 6.002 -4.398 1.00 98.12 73 TYR A N 1
ATOM 567 C CA . TYR A 1 73 ? 12.563 5.294 -5.241 1.00 98.12 73 TYR A CA 1
ATOM 568 C C . TYR A 1 73 ? 13.951 5.213 -4.578 1.00 98.12 73 TYR A C 1
ATOM 570 O O . TYR A 1 73 ? 14.504 4.123 -4.441 1.00 98.12 73 TYR A O 1
ATOM 578 N N . ASP A 1 74 ? 14.488 6.350 -4.112 1.00 97.81 74 ASP A N 1
ATOM 579 C CA . ASP A 1 74 ? 15.758 6.414 -3.361 1.00 97.81 74 ASP A CA 1
ATOM 580 C C . ASP A 1 74 ? 15.689 5.560 -2.090 1.00 97.81 74 ASP A C 1
ATOM 582 O O . ASP A 1 74 ? 16.665 4.923 -1.705 1.00 97.81 74 ASP A O 1
ATOM 586 N N . HIS A 1 75 ? 14.519 5.506 -1.448 1.00 96.38 75 HIS A N 1
ATOM 587 C CA . HIS A 1 75 ? 14.319 4.681 -0.264 1.00 96.38 75 HIS A CA 1
ATOM 588 C C . HIS A 1 75 ? 14.498 3.188 -0.560 1.00 96.38 75 HIS A C 1
ATOM 590 O O . HIS A 1 75 ? 15.185 2.505 0.197 1.00 96.38 75 HIS A O 1
ATOM 596 N N . TYR A 1 76 ? 13.937 2.698 -1.671 1.00 96.38 76 TYR A N 1
ATOM 597 C CA . TYR A 1 76 ? 14.134 1.313 -2.102 1.00 96.38 76 TYR A CA 1
ATOM 598 C C . TYR A 1 76 ? 15.607 1.039 -2.438 1.00 96.38 76 TYR A C 1
ATOM 600 O O . TYR A 1 76 ? 16.166 0.046 -1.984 1.00 96.38 76 TYR A O 1
ATOM 608 N N . GLU A 1 77 ? 16.259 1.938 -3.185 1.00 96.31 77 GLU A N 1
ATOM 609 C CA . GLU A 1 77 ? 17.670 1.800 -3.586 1.00 96.31 77 GLU A CA 1
ATOM 610 C C . GLU A 1 77 ? 18.633 1.715 -2.394 1.00 96.31 77 GLU A C 1
ATOM 612 O O . GLU A 1 77 ? 19.675 1.068 -2.471 1.00 96.31 77 GLU A O 1
ATOM 617 N N . ARG A 1 78 ? 18.278 2.356 -1.280 1.00 93.62 78 ARG A N 1
ATOM 618 C CA . ARG A 1 78 ? 19.094 2.410 -0.062 1.00 93.62 78 ARG A CA 1
ATOM 619 C C . ARG A 1 78 ? 18.786 1.304 0.943 1.00 93.62 78 ARG A C 1
ATOM 621 O O . ARG A 1 78 ? 19.440 1.260 1.987 1.00 93.62 78 ARG A O 1
ATOM 628 N N . GLY A 1 79 ? 17.796 0.454 0.676 1.00 90.62 79 GLY A N 1
ATOM 629 C CA . GLY A 1 79 ? 17.438 -0.649 1.562 1.00 90.62 79 GLY A CA 1
ATOM 630 C C . GLY A 1 79 ? 18.563 -1.680 1.654 1.00 90.62 79 GLY A C 1
ATOM 631 O O . GLY A 1 79 ? 19.052 -2.157 0.639 1.00 90.62 79 GLY A O 1
ATOM 632 N N . GLU A 1 80 ? 18.958 -2.053 2.874 1.00 88.75 80 GLU A N 1
ATOM 633 C CA . GLU A 1 80 ? 20.097 -2.959 3.123 1.00 88.75 80 GLU A CA 1
ATOM 634 C C . GLU A 1 80 ? 19.961 -4.321 2.422 1.00 88.75 80 GLU A C 1
ATOM 636 O O . GLU A 1 80 ? 20.953 -4.889 1.972 1.00 88.75 80 GLU A O 1
ATOM 641 N N . TYR A 1 81 ? 18.728 -4.820 2.313 1.00 87.94 81 TYR A N 1
ATOM 642 C CA . TYR A 1 81 ? 18.390 -6.116 1.713 1.00 87.94 81 TYR A CA 1
ATOM 643 C C . TYR A 1 81 ? 17.589 -5.970 0.415 1.00 87.94 81 TYR A C 1
ATOM 645 O O . TYR A 1 81 ? 16.896 -6.899 0.008 1.00 87.94 81 TYR A O 1
ATOM 653 N N . LEU A 1 82 ? 17.628 -4.787 -0.202 1.00 88.88 82 LEU A N 1
ATOM 654 C CA . LEU A 1 82 ? 16.889 -4.485 -1.420 1.00 88.88 82 LEU A CA 1
ATOM 655 C C . LEU A 1 82 ? 17.862 -4.231 -2.566 1.00 88.88 82 LEU A C 1
ATOM 657 O O . LEU A 1 82 ? 18.836 -3.493 -2.432 1.00 88.88 82 LEU A O 1
ATOM 661 N N . HIS A 1 83 ? 17.565 -4.808 -3.728 1.00 91.25 83 HIS A N 1
ATOM 662 C CA . HIS A 1 83 ? 18.340 -4.577 -4.942 1.00 91.25 83 HIS A CA 1
ATOM 663 C C . HIS A 1 83 ? 17.503 -3.749 -5.907 1.00 91.25 83 HIS A C 1
ATOM 665 O O . HIS A 1 83 ? 16.508 -4.230 -6.442 1.00 91.25 83 HIS A O 1
ATOM 671 N N . ILE A 1 84 ? 17.911 -2.505 -6.177 1.00 94.56 84 ILE A N 1
ATOM 672 C CA . ILE A 1 84 ? 17.123 -1.563 -6.998 1.00 94.56 84 ILE A CA 1
ATOM 673 C C . ILE A 1 84 ? 16.746 -2.111 -8.383 1.00 94.56 84 ILE A C 1
ATOM 675 O O . ILE A 1 84 ? 15.692 -1.776 -8.919 1.00 94.56 84 ILE A O 1
ATOM 679 N N . ARG A 1 85 ? 17.574 -3.001 -8.945 1.00 93.88 85 ARG A N 1
ATOM 680 C CA . ARG A 1 85 ? 17.309 -3.689 -10.217 1.00 93.88 85 ARG A CA 1
ATOM 681 C C . ARG A 1 85 ? 16.003 -4.496 -10.200 1.00 93.88 85 ARG A C 1
ATOM 683 O O . ARG A 1 85 ? 15.344 -4.582 -11.229 1.00 93.88 85 ARG A O 1
ATOM 690 N N . ASP A 1 86 ? 15.626 -5.048 -9.048 1.00 93.00 86 ASP A N 1
ATOM 691 C CA . ASP A 1 86 ? 14.427 -5.873 -8.900 1.00 93.00 86 ASP A CA 1
ATOM 692 C C . ASP A 1 86 ? 13.176 -4.981 -8.948 1.00 93.00 86 ASP A C 1
ATOM 694 O O . ASP A 1 86 ? 12.214 -5.275 -9.657 1.00 93.00 86 ASP A O 1
ATOM 698 N N . TYR A 1 87 ? 13.235 -3.809 -8.307 1.00 95.69 87 TYR A N 1
ATOM 699 C CA . TYR A 1 87 ? 12.185 -2.795 -8.410 1.00 95.69 87 TYR A CA 1
ATOM 700 C C . TYR A 1 87 ? 12.085 -2.188 -9.817 1.00 95.69 87 TYR A C 1
ATOM 702 O O . TYR A 1 87 ? 10.987 -1.989 -10.333 1.00 95.69 87 TYR A O 1
ATOM 710 N N . GLN A 1 88 ? 13.218 -1.944 -10.481 1.00 96.88 88 GLN A N 1
ATOM 711 C CA . GLN A 1 88 ? 13.234 -1.495 -11.878 1.00 96.88 88 GLN A CA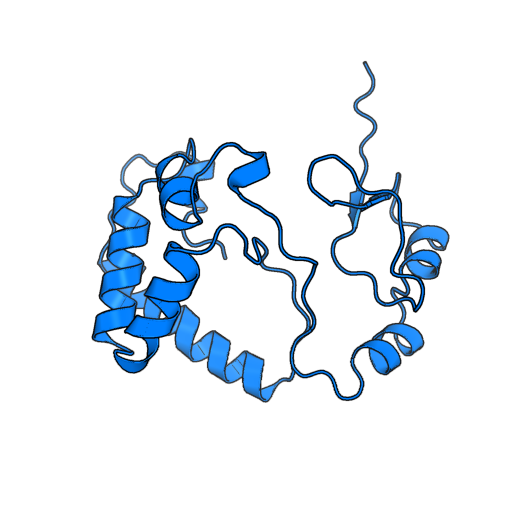 1
ATOM 712 C C . GLN A 1 88 ? 12.607 -2.527 -12.825 1.00 96.88 88 GLN A C 1
ATOM 714 O O . GLN A 1 88 ? 11.889 -2.140 -13.748 1.00 96.88 88 GLN A O 1
ATOM 719 N N . ALA A 1 89 ? 12.842 -3.824 -12.594 1.00 96.19 89 ALA A N 1
ATOM 720 C CA . ALA A 1 89 ? 12.195 -4.893 -13.350 1.00 96.19 89 ALA A CA 1
ATOM 721 C C . ALA A 1 89 ? 10.672 -4.873 -13.144 1.00 96.19 89 ALA A C 1
ATOM 723 O O . ALA A 1 89 ? 9.929 -4.913 -14.126 1.00 96.19 89 ALA A O 1
ATOM 724 N N . ALA A 1 90 ? 10.210 -4.710 -11.900 1.00 96.75 90 ALA A N 1
ATOM 725 C CA . ALA A 1 90 ? 8.787 -4.572 -11.595 1.00 96.75 90 ALA A CA 1
ATOM 726 C C . ALA A 1 90 ? 8.164 -3.357 -12.305 1.00 96.75 90 ALA A C 1
ATOM 728 O O . ALA A 1 90 ? 7.154 -3.505 -12.987 1.00 96.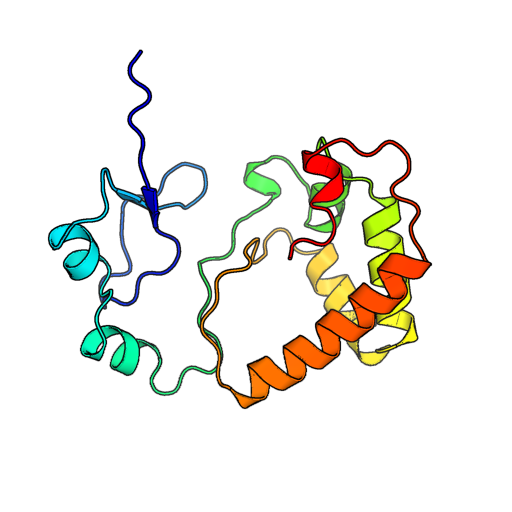75 90 ALA A O 1
ATOM 729 N N . ILE A 1 91 ? 8.795 -2.177 -12.241 1.00 97.75 91 ILE A N 1
ATOM 730 C CA . ILE A 1 91 ? 8.332 -0.972 -12.955 1.00 97.75 91 ILE A CA 1
ATOM 731 C C . ILE A 1 91 ? 8.206 -1.236 -14.460 1.00 97.75 91 ILE A C 1
ATOM 733 O O . ILE A 1 91 ? 7.180 -0.909 -15.053 1.00 97.75 91 ILE A O 1
ATOM 737 N N . ALA A 1 92 ? 9.219 -1.851 -15.077 1.00 97.75 92 ALA A N 1
ATOM 738 C CA . ALA A 1 92 ? 9.207 -2.137 -16.509 1.00 97.75 92 ALA A CA 1
ATOM 739 C C . ALA A 1 92 ? 8.072 -3.098 -16.908 1.00 97.75 92 ALA A C 1
ATOM 741 O O . ALA A 1 92 ? 7.480 -2.950 -17.979 1.00 97.75 92 ALA A O 1
ATOM 742 N N . ILE A 1 93 ? 7.743 -4.068 -16.049 1.00 97.81 93 ILE A N 1
ATOM 743 C CA . ILE A 1 93 ? 6.601 -4.969 -16.245 1.00 97.81 93 ILE A CA 1
ATOM 744 C C . ILE A 1 93 ? 5.288 -4.189 -16.159 1.00 97.81 93 ILE A C 1
ATOM 746 O O . ILE A 1 93 ? 4.451 -4.336 -17.050 1.00 97.81 93 ILE A O 1
ATOM 750 N N . VAL A 1 94 ? 5.122 -3.323 -15.152 1.00 98.19 94 VAL A N 1
ATOM 751 C CA . VAL A 1 94 ? 3.911 -2.497 -15.018 1.00 98.19 94 VAL A CA 1
ATOM 752 C C . VAL A 1 94 ? 3.743 -1.583 -16.229 1.00 98.19 94 VAL A C 1
ATOM 754 O O . VAL A 1 94 ? 2.665 -1.555 -16.806 1.00 98.19 94 VAL A O 1
ATOM 757 N N . GLU A 1 95 ? 4.790 -0.891 -16.683 1.00 97.88 95 GLU A N 1
ATOM 758 C CA . GLU A 1 95 ? 4.700 -0.020 -17.866 1.00 97.88 95 GLU A CA 1
ATOM 759 C C . GLU A 1 95 ? 4.367 -0.788 -19.155 1.00 97.88 95 GLU A C 1
ATOM 761 O O . GLU A 1 95 ? 3.726 -0.243 -20.055 1.00 97.88 95 GLU A O 1
ATOM 766 N N . LYS A 1 96 ? 4.787 -2.054 -19.252 1.00 97.69 96 LYS A N 1
ATOM 767 C CA . LYS A 1 96 ? 4.498 -2.921 -20.399 1.00 97.69 96 LYS A CA 1
ATOM 768 C C . LYS A 1 96 ? 3.066 -3.460 -20.382 1.00 97.69 96 LYS A C 1
ATOM 770 O O . LYS A 1 96 ? 2.439 -3.504 -21.439 1.00 97.69 96 LYS A O 1
ATOM 775 N N . LEU A 1 97 ? 2.586 -3.930 -19.229 1.00 97.69 97 LEU A N 1
ATOM 776 C CA . LEU A 1 97 ? 1.262 -4.549 -19.085 1.00 97.69 97 LEU A CA 1
ATOM 777 C C . LEU A 1 97 ? 0.145 -3.509 -18.915 1.00 97.69 97 LEU A C 1
ATOM 779 O O . LEU A 1 97 ? -0.945 -3.704 -19.444 1.00 97.69 97 LEU A O 1
ATOM 783 N N . TYR A 1 98 ? 0.445 -2.403 -18.232 1.00 97.94 98 TYR A N 1
ATOM 784 C CA . TYR A 1 98 ? -0.495 -1.364 -17.803 1.00 97.94 98 TYR A CA 1
ATOM 785 C C . TYR A 1 98 ? 0.078 0.045 -18.073 1.00 97.94 98 TYR A C 1
ATOM 787 O O . TYR A 1 98 ? 0.392 0.794 -17.139 1.00 97.94 98 TYR A O 1
ATOM 795 N N . PRO A 1 99 ? 0.262 0.443 -19.346 1.00 97.69 99 PRO A N 1
ATOM 796 C CA . PRO A 1 99 ? 0.901 1.715 -19.715 1.00 97.69 99 PRO A CA 1
ATOM 797 C C . PRO A 1 99 ? 0.207 2.963 -19.133 1.00 97.69 99 PRO A C 1
ATOM 799 O O . PRO A 1 99 ? 0.840 4.008 -18.931 1.00 97.69 99 PRO A O 1
ATOM 802 N N . GLU A 1 100 ? -1.083 2.866 -18.816 1.00 98.12 100 GLU A N 1
ATOM 803 C CA . GLU A 1 100 ? -1.869 3.897 -18.141 1.00 98.12 100 GLU A CA 1
ATOM 804 C C . GLU A 1 100 ? -1.363 4.232 -16.723 1.00 98.12 100 GLU A C 1
ATOM 806 O O . GLU A 1 100 ? -1.604 5.338 -16.238 1.00 98.12 100 GLU A O 1
ATOM 811 N N . TYR A 1 101 ? -0.579 3.350 -16.089 1.00 98.06 101 TYR A N 1
ATOM 812 C CA . TYR A 1 101 ? 0.004 3.570 -14.758 1.00 98.06 101 TYR A CA 1
ATOM 813 C C . TYR A 1 101 ? 1.301 4.387 -14.771 1.00 98.06 101 TYR A C 1
ATOM 815 O O . TYR A 1 101 ? 1.770 4.781 -13.705 1.00 98.06 101 TYR A O 1
ATOM 823 N N . SER A 1 102 ? 1.868 4.714 -15.936 1.00 96.69 102 SER A N 1
ATOM 824 C CA . SER A 1 102 ? 3.132 5.471 -16.053 1.00 96.69 102 SER A CA 1
ATOM 825 C C . SER A 1 102 ? 3.160 6.758 -15.213 1.00 96.69 102 SER A C 1
ATOM 827 O O . SER A 1 102 ? 4.140 7.058 -14.526 1.00 96.69 102 SER A O 1
ATOM 829 N N . THR A 1 103 ? 2.051 7.504 -15.194 1.00 98.19 103 THR A N 1
ATOM 830 C CA . THR A 1 103 ? 1.937 8.712 -14.364 1.00 98.19 103 THR A CA 1
ATOM 831 C C . THR A 1 103 ? 1.908 8.372 -12.873 1.00 98.19 103 THR A C 1
ATOM 833 O O . THR A 1 103 ? 2.607 9.019 -12.099 1.00 98.19 103 THR A O 1
ATOM 836 N N . ALA A 1 104 ? 1.160 7.342 -12.467 1.00 98.19 104 ALA A N 1
ATOM 837 C CA . ALA A 1 104 ? 1.069 6.912 -11.072 1.00 98.19 104 ALA A CA 1
ATOM 838 C C . ALA A 1 104 ? 2.417 6.399 -10.534 1.00 98.19 104 ALA A C 1
ATOM 840 O O . ALA A 1 104 ? 2.814 6.776 -9.432 1.00 98.19 104 ALA A O 1
ATOM 841 N N . ILE A 1 105 ? 3.158 5.628 -11.340 1.00 98.31 105 ILE A N 1
ATOM 842 C CA . ILE A 1 105 ? 4.518 5.159 -11.030 1.00 98.31 105 ILE A CA 1
ATOM 843 C C . ILE A 1 105 ? 5.434 6.352 -10.760 1.00 98.31 105 ILE A C 1
ATOM 845 O O . ILE A 1 105 ? 6.100 6.409 -9.725 1.00 98.31 105 ILE A O 1
ATOM 849 N N . LYS A 1 106 ? 5.444 7.340 -11.664 1.00 98.19 106 LYS A N 1
ATOM 850 C CA . LYS A 1 106 ? 6.249 8.553 -11.492 1.00 98.19 106 LYS A CA 1
ATOM 851 C C . LYS A 1 106 ? 5.839 9.322 -10.235 1.00 98.19 106 LYS A C 1
ATOM 853 O O . LYS A 1 106 ? 6.704 9.735 -9.468 1.00 98.19 106 LYS A O 1
ATOM 858 N N . THR A 1 107 ? 4.537 9.499 -10.008 1.00 98.56 107 THR A N 1
ATOM 859 C CA . THR A 1 107 ? 4.016 10.193 -8.824 1.00 98.56 107 THR A CA 1
ATOM 860 C C . THR A 1 107 ? 4.461 9.517 -7.532 1.00 98.56 107 THR A C 1
ATOM 862 O O . THR A 1 107 ? 4.914 10.213 -6.628 1.00 98.56 107 THR A O 1
ATOM 865 N N . PHE A 1 108 ? 4.380 8.187 -7.442 1.00 98.38 108 PHE A N 1
ATOM 866 C CA . PHE A 1 108 ? 4.834 7.453 -6.263 1.00 98.38 108 PHE A CA 1
ATOM 867 C C . PHE A 1 108 ? 6.353 7.537 -6.083 1.00 98.38 108 PHE A C 1
ATOM 869 O O . PHE A 1 108 ? 6.810 7.847 -4.989 1.00 98.38 108 PHE A O 1
ATOM 876 N N . ASN A 1 109 ? 7.136 7.320 -7.143 1.00 98.38 109 ASN A N 1
ATOM 877 C CA . ASN A 1 109 ? 8.600 7.335 -7.070 1.00 98.38 109 ASN A CA 1
ATOM 878 C C . ASN A 1 109 ? 9.179 8.703 -6.695 1.00 98.38 109 ASN A C 1
ATOM 880 O O . ASN A 1 109 ? 10.201 8.761 -6.011 1.00 98.38 109 ASN A O 1
ATOM 884 N N . ASP A 1 110 ? 8.525 9.789 -7.113 1.00 98.44 110 ASP A N 1
ATOM 885 C CA . ASP A 1 110 ? 8.932 11.157 -6.782 1.00 98.44 110 ASP A CA 1
ATOM 886 C C . ASP A 1 110 ? 8.432 11.618 -5.400 1.00 98.44 110 ASP A C 1
ATOM 888 O O . ASP A 1 110 ? 8.973 12.584 -4.854 1.00 98.44 110 ASP A O 1
ATOM 892 N N . ALA A 1 111 ? 7.422 10.955 -4.826 1.00 98.38 111 ALA A N 1
ATOM 893 C CA . ALA A 1 111 ? 6.863 11.306 -3.524 1.00 98.38 111 ALA A CA 1
ATOM 894 C C . ALA A 1 111 ? 7.800 10.929 -2.366 1.00 98.38 111 ALA A C 1
ATOM 896 O O . ALA A 1 111 ? 8.607 10.005 -2.453 1.00 98.38 111 ALA A O 1
ATOM 897 N N . SER A 1 112 ? 7.674 11.660 -1.259 1.00 97.25 112 SER A N 1
ATOM 898 C CA . SER A 1 112 ? 8.437 11.444 -0.026 1.00 97.25 112 SER A CA 1
ATOM 899 C C . SER A 1 112 ? 7.673 10.651 1.038 1.00 97.25 112 SER A C 1
ATOM 901 O O . SER A 1 112 ? 8.178 10.477 2.146 1.00 97.25 112 SER A O 1
ATOM 903 N N . ASP A 1 113 ? 6.448 10.222 0.734 1.00 96.31 113 ASP A N 1
ATOM 904 C CA . ASP A 1 113 ? 5.599 9.432 1.616 1.00 96.31 113 ASP A CA 1
ATOM 905 C C . ASP A 1 113 ? 4.857 8.326 0.855 1.00 96.31 113 ASP A C 1
ATOM 907 O O . ASP A 1 113 ? 4.681 8.380 -0.367 1.00 96.31 113 ASP A O 1
ATOM 911 N N . GLY A 1 114 ? 4.426 7.301 1.587 1.00 94.94 114 GLY A N 1
ATOM 912 C CA . GLY A 1 114 ? 3.741 6.149 1.015 1.00 94.94 114 GLY A CA 1
ATOM 913 C C . GLY A 1 114 ? 3.126 5.236 2.069 1.00 94.94 114 GLY A C 1
ATOM 914 O O . GLY A 1 114 ? 3.343 5.407 3.271 1.00 94.94 114 GLY A O 1
ATOM 915 N N . TYR A 1 115 ? 2.341 4.265 1.604 1.00 93.94 115 TYR A N 1
ATOM 916 C CA . TYR A 1 115 ? 1.804 3.191 2.435 1.00 93.94 115 TYR A CA 1
ATOM 917 C C . TYR A 1 115 ? 2.756 1.994 2.367 1.00 93.94 115 TYR A C 1
ATOM 919 O O . TYR A 1 115 ? 2.725 1.224 1.413 1.00 93.94 115 TYR A O 1
ATOM 927 N N . TYR A 1 116 ? 3.620 1.855 3.369 1.00 90.25 116 TYR A N 1
ATOM 928 C CA . TYR A 1 116 ? 4.598 0.766 3.466 1.00 90.25 116 TYR A CA 1
ATOM 929 C C . TYR A 1 116 ? 4.023 -0.403 4.269 1.00 90.25 116 TYR A C 1
ATOM 931 O O . TYR A 1 116 ? 4.464 -0.691 5.380 1.00 90.25 116 TYR A O 1
ATOM 939 N N . THR A 1 117 ? 2.959 -1.024 3.757 1.00 88.12 117 THR A N 1
ATOM 940 C CA . THR A 1 117 ? 2.270 -2.110 4.459 1.00 88.12 117 THR A CA 1
ATOM 941 C C . THR A 1 117 ? 1.528 -3.040 3.508 1.00 88.12 117 THR A C 1
ATOM 943 O O . THR A 1 117 ? 1.099 -2.623 2.435 1.00 88.12 117 THR A O 1
ATOM 946 N N . ASN A 1 118 ? 1.277 -4.258 3.983 1.00 89.50 118 ASN A N 1
ATOM 947 C CA . ASN A 1 118 ? 0.343 -5.204 3.375 1.00 89.50 118 ASN A CA 1
ATOM 948 C C . ASN A 1 118 ? -0.988 -5.278 4.142 1.00 89.50 118 ASN A C 1
ATOM 950 O O . ASN A 1 118 ? -1.809 -6.150 3.876 1.00 89.50 118 ASN A O 1
ATOM 954 N N . MET A 1 119 ? -1.206 -4.399 5.128 1.00 92.25 119 MET A N 1
ATOM 955 C CA . MET A 1 119 ? -2.432 -4.386 5.921 1.00 92.25 119 MET A CA 1
ATOM 956 C C . MET A 1 119 ? -3.402 -3.322 5.433 1.00 92.25 119 MET A C 1
ATOM 958 O O . MET A 1 119 ? -3.133 -2.123 5.489 1.00 92.25 119 MET A O 1
ATOM 962 N N . PHE A 1 120 ? -4.561 -3.792 4.993 1.00 95.25 120 PHE A N 1
ATOM 963 C CA . PHE A 1 120 ? -5.647 -2.983 4.468 1.00 95.25 120 PHE A CA 1
ATOM 964 C C . PHE A 1 120 ? -6.986 -3.669 4.732 1.00 95.25 120 PHE A C 1
ATOM 966 O O . PHE A 1 120 ? -7.062 -4.888 4.888 1.00 95.25 120 PHE A O 1
ATOM 973 N N . VAL A 1 121 ? -8.058 -2.883 4.719 1.00 96.50 121 VAL A N 1
ATOM 974 C CA . VAL A 1 121 ? -9.425 -3.385 4.551 1.00 96.50 121 VAL A CA 1
ATOM 975 C C . VAL A 1 121 ? -9.994 -2.703 3.323 1.00 96.50 121 VAL A C 1
ATOM 977 O O . VAL A 1 121 ? -9.951 -1.483 3.224 1.00 96.50 121 VAL A O 1
ATOM 980 N N . MET A 1 122 ? -10.495 -3.471 2.365 1.00 97.19 122 MET A N 1
ATOM 981 C CA . MET A 1 122 ? -10.975 -2.915 1.105 1.00 97.19 122 MET A CA 1
ATOM 982 C C . MET A 1 122 ? -12.263 -3.578 0.646 1.00 97.19 122 MET A C 1
ATOM 984 O O . MET A 1 122 ? -12.557 -4.728 0.988 1.00 97.19 122 MET A O 1
ATOM 988 N N . ARG A 1 123 ? -13.035 -2.835 -0.145 1.00 97.75 123 ARG A N 1
ATOM 989 C CA . ARG A 1 123 ? -14.245 -3.336 -0.788 1.00 97.75 123 ARG A CA 1
ATOM 990 C C . ARG A 1 123 ? -13.896 -4.507 -1.710 1.00 97.75 123 ARG A C 1
ATOM 992 O O . ARG A 1 123 ? -12.855 -4.526 -2.361 1.00 97.75 123 ARG A O 1
ATOM 999 N N . LYS A 1 124 ? -14.776 -5.509 -1.751 1.00 97.75 124 LYS A N 1
ATOM 1000 C CA . LYS A 1 124 ? -14.514 -6.797 -2.411 1.00 97.75 124 LYS A CA 1
ATOM 1001 C C . LYS A 1 124 ? -14.143 -6.673 -3.894 1.00 97.75 124 LYS A C 1
ATOM 1003 O O . LYS A 1 124 ? -13.261 -7.385 -4.352 1.00 97.75 124 LYS A O 1
ATOM 1008 N N . ASP A 1 125 ? -14.850 -5.836 -4.642 1.00 98.25 125 ASP A N 1
ATOM 1009 C CA . ASP A 1 125 ? -14.588 -5.582 -6.063 1.00 98.25 125 ASP A CA 1
ATOM 1010 C C . ASP A 1 125 ? -13.190 -4.991 -6.282 1.00 98.25 125 ASP A C 1
ATOM 1012 O O . ASP A 1 125 ? -12.457 -5.487 -7.129 1.00 98.25 125 ASP A O 1
ATOM 1016 N N . ILE A 1 126 ? -12.794 -4.016 -5.456 1.00 98.12 126 ILE A N 1
ATOM 1017 C CA . ILE A 1 126 ? -11.451 -3.420 -5.484 1.00 98.12 126 ILE A CA 1
ATOM 1018 C C . ILE A 1 126 ? -10.392 -4.467 -5.132 1.00 98.12 126 ILE A C 1
ATOM 1020 O O . ILE A 1 126 ? -9.349 -4.510 -5.771 1.00 98.12 126 ILE A O 1
ATOM 1024 N N . PHE A 1 127 ? -10.657 -5.337 -4.152 1.00 97.88 127 PHE A N 1
ATOM 1025 C CA . PHE A 1 127 ? -9.726 -6.409 -3.784 1.00 97.88 127 PHE A CA 1
ATOM 1026 C C . PHE A 1 127 ? -9.463 -7.387 -4.915 1.00 97.88 127 PHE A C 1
ATOM 1028 O O . PHE A 1 127 ? -8.314 -7.768 -5.130 1.00 97.88 127 PHE A O 1
ATOM 1035 N N . VAL A 1 128 ? -10.513 -7.802 -5.623 1.00 98.12 128 VAL A N 1
ATOM 1036 C CA . VAL A 1 128 ? -10.369 -8.740 -6.738 1.00 98.12 128 VAL A CA 1
ATOM 1037 C C . VAL A 1 128 ? -9.582 -8.090 -7.874 1.00 98.12 128 VAL A C 1
ATOM 1039 O O . VAL A 1 128 ? -8.600 -8.676 -8.314 1.00 98.12 128 VAL A O 1
ATOM 1042 N N . ASP A 1 129 ? -9.943 -6.866 -8.265 1.00 98.25 129 ASP A N 1
ATOM 1043 C CA . ASP A 1 129 ? -9.247 -6.106 -9.314 1.00 98.25 129 ASP A CA 1
ATOM 1044 C C . ASP A 1 129 ? -7.768 -5.858 -8.960 1.00 98.25 129 ASP A C 1
ATOM 1046 O O . ASP A 1 129 ? -6.868 -6.178 -9.735 1.00 98.25 129 ASP A O 1
ATOM 1050 N N . TYR A 1 130 ? -7.497 -5.399 -7.732 1.00 97.69 130 TYR A N 1
ATOM 1051 C CA . TYR A 1 130 ? -6.138 -5.220 -7.219 1.00 97.69 130 TYR A CA 1
ATOM 1052 C C . TYR A 1 130 ? -5.340 -6.528 -7.216 1.00 97.69 130 TYR A C 1
ATOM 1054 O O . TYR A 1 130 ? -4.168 -6.524 -7.581 1.00 97.69 130 TYR A O 1
ATOM 1062 N N . SER A 1 131 ? -5.954 -7.644 -6.813 1.00 97.38 131 SER A N 1
ATOM 1063 C CA . SER A 1 131 ? -5.279 -8.944 -6.774 1.00 97.38 131 SER A CA 1
ATOM 1064 C C . SER A 1 131 ? -4.926 -9.428 -8.177 1.00 97.38 131 SER A C 1
ATOM 1066 O O . SER A 1 131 ? -3.797 -9.850 -8.403 1.00 97.38 131 SER A O 1
ATOM 1068 N N . GLU A 1 132 ? -5.858 -9.338 -9.129 1.00 97.81 132 GLU A N 1
ATOM 1069 C CA . GLU A 1 132 ? -5.604 -9.700 -10.528 1.00 97.81 132 GLU A CA 1
ATOM 1070 C C . GLU A 1 132 ? -4.470 -8.851 -11.121 1.00 97.81 132 GLU A C 1
ATOM 1072 O O . GLU A 1 132 ? -3.533 -9.392 -11.715 1.00 97.81 132 GLU A O 1
ATOM 1077 N N . TRP A 1 133 ? -4.497 -7.536 -10.881 1.00 98.00 133 TRP A N 1
ATOM 1078 C CA . TRP A 1 133 ? -3.430 -6.621 -11.279 1.00 98.00 133 TRP A CA 1
ATOM 1079 C C . TRP A 1 133 ? -2.083 -7.001 -10.643 1.00 98.00 133 TRP A C 1
ATOM 1081 O O . TRP A 1 133 ? -1.110 -7.232 -11.365 1.00 98.00 133 TRP A O 1
ATOM 1091 N N . LEU A 1 134 ? -2.026 -7.139 -9.314 1.00 97.19 134 LEU A N 1
ATOM 1092 C CA . LEU A 1 134 ? -0.800 -7.420 -8.562 1.00 97.19 134 LEU A CA 1
ATOM 1093 C C . LEU A 1 134 ? -0.175 -8.755 -8.973 1.00 97.19 134 LEU A C 1
ATOM 1095 O O . LEU A 1 134 ? 1.004 -8.793 -9.322 1.00 97.19 134 LEU A O 1
ATOM 1099 N N . PHE A 1 135 ? -0.948 -9.844 -8.965 1.00 95.44 135 PHE A N 1
ATOM 1100 C CA . PHE A 1 135 ? -0.409 -11.170 -9.268 1.00 95.44 135 PHE A CA 1
ATOM 1101 C C . PHE A 1 135 ? 0.029 -11.293 -10.728 1.00 95.44 135 PHE A C 1
ATOM 1103 O O . PHE A 1 135 ? 1.060 -11.900 -10.988 1.00 95.44 135 PHE A O 1
ATOM 1110 N N . SER A 1 136 ? -0.637 -10.615 -11.671 1.00 96.50 136 SER A N 1
ATOM 1111 C CA . SER A 1 136 ? -0.153 -10.581 -13.059 1.00 96.50 136 SER A CA 1
ATOM 1112 C C . SER A 1 136 ? 1.253 -9.971 -13.193 1.00 96.50 136 SER A C 1
ATOM 1114 O O . SER A 1 136 ? 2.038 -10.396 -14.044 1.00 96.50 136 SER A O 1
ATOM 1116 N N . ILE A 1 137 ? 1.593 -8.990 -12.349 1.00 95.94 137 ILE A N 1
ATOM 1117 C CA . ILE A 1 137 ? 2.919 -8.361 -12.316 1.00 95.94 137 ILE A CA 1
ATOM 1118 C C . ILE A 1 137 ? 3.924 -9.296 -11.648 1.00 95.94 137 ILE A C 1
ATOM 1120 O O . ILE A 1 137 ? 5.015 -9.476 -12.187 1.00 95.94 137 ILE A O 1
ATOM 1124 N N . LEU A 1 138 ? 3.560 -9.894 -10.508 1.00 93.25 138 LEU A N 1
ATOM 1125 C CA . LEU A 1 138 ? 4.431 -10.804 -9.760 1.00 93.25 138 LEU A CA 1
ATOM 1126 C C . LEU A 1 138 ? 4.796 -12.048 -10.579 1.00 93.25 138 LEU A C 1
ATOM 1128 O O . LEU A 1 138 ? 5.976 -12.374 -10.652 1.00 93.25 138 LEU A O 1
ATOM 1132 N N . ASP A 1 139 ? 3.837 -12.653 -11.284 1.00 92.75 139 ASP A N 1
ATOM 1133 C CA . ASP A 1 139 ? 4.084 -13.809 -12.156 1.00 92.75 139 ASP A CA 1
ATOM 1134 C C . ASP A 1 139 ? 5.127 -13.483 -13.244 1.00 92.75 139 ASP A C 1
ATOM 1136 O O . ASP A 1 139 ? 6.045 -14.256 -13.508 1.00 92.75 139 ASP A O 1
ATOM 1140 N N . ASN A 1 140 ? 5.037 -12.295 -13.859 1.00 93.19 140 ASN A N 1
ATOM 1141 C CA . ASN A 1 140 ? 6.024 -11.846 -14.849 1.00 93.19 140 ASN A CA 1
ATOM 1142 C C . ASN A 1 140 ? 7.371 -11.482 -14.207 1.00 93.19 140 ASN A C 1
ATOM 1144 O O . ASN A 1 140 ? 8.411 -11.555 -14.865 1.00 93.19 140 ASN A O 1
ATOM 1148 N N . LEU A 1 141 ? 7.354 -11.030 -12.952 1.00 92.12 141 LEU A N 1
ATOM 1149 C CA . LEU A 1 141 ? 8.553 -10.639 -12.228 1.00 92.12 141 LEU A CA 1
ATOM 1150 C C . LEU A 1 141 ? 9.370 -11.867 -11.839 1.00 92.12 141 LEU A C 1
ATOM 1152 O O . LEU A 1 141 ? 10.580 -11.839 -12.036 1.00 92.12 141 LEU A O 1
ATOM 1156 N N . GLU A 1 142 ? 8.723 -12.937 -11.369 1.00 87.75 142 GLU A N 1
ATOM 1157 C CA . GLU A 1 142 ? 9.364 -14.220 -11.054 1.00 87.75 142 GLU A CA 1
ATOM 1158 C C . GLU A 1 142 ? 10.173 -14.770 -12.237 1.00 87.75 142 GLU A C 1
ATOM 1160 O O . GLU A 1 142 ? 11.304 -15.218 -12.053 1.00 87.75 142 GLU A O 1
ATOM 1165 N N . ASP A 1 143 ? 9.651 -14.651 -13.461 1.00 85.12 143 ASP A N 1
ATOM 1166 C CA . ASP A 1 143 ? 10.367 -15.037 -14.682 1.00 85.12 143 ASP A CA 1
ATOM 1167 C C . ASP A 1 143 ? 11.529 -14.085 -15.032 1.00 85.12 143 ASP A C 1
ATOM 1169 O O . ASP A 1 143 ? 12.504 -14.479 -15.683 1.00 85.12 143 ASP A O 1
ATOM 1173 N N . ALA A 1 144 ? 11.428 -12.812 -14.641 1.00 82.75 144 ALA A N 1
ATOM 1174 C CA . ALA A 1 144 ? 12.373 -11.759 -15.007 1.00 82.75 144 ALA A CA 1
ATOM 1175 C C . ALA A 1 144 ? 13.575 -11.647 -14.056 1.00 82.75 144 ALA A C 1
ATOM 1177 O O . ALA A 1 144 ? 14.630 -11.150 -14.469 1.00 82.75 144 ALA A O 1
ATOM 1178 N N . ILE A 1 145 ? 13.443 -12.087 -12.801 1.00 83.25 145 ILE A N 1
ATOM 1179 C CA . ILE A 1 145 ? 14.490 -11.954 -11.781 1.00 83.25 145 ILE A CA 1
ATOM 1180 C C . ILE A 1 145 ? 15.082 -13.306 -11.387 1.00 83.25 145 ILE A C 1
ATOM 1182 O O . ILE A 1 145 ? 14.402 -14.312 -11.236 1.00 83.25 145 ILE A O 1
ATOM 1186 N N . SER A 1 146 ? 16.397 -13.327 -11.168 1.00 75.38 146 SER A N 1
ATOM 1187 C CA . SER A 1 146 ? 17.087 -14.484 -10.600 1.00 75.38 146 SER A CA 1
ATOM 1188 C C . SER A 1 146 ? 17.508 -14.163 -9.170 1.00 75.38 146 SER A C 1
ATOM 1190 O O . SER A 1 146 ? 18.433 -13.378 -8.959 1.00 75.38 146 SER A O 1
ATOM 1192 N N . MET A 1 147 ? 16.869 -14.809 -8.192 1.00 69.56 147 MET A N 1
ATOM 1193 C CA . MET A 1 147 ? 17.163 -14.658 -6.755 1.00 69.56 147 MET A CA 1
ATOM 1194 C C . MET A 1 147 ? 18.367 -15.501 -6.290 1.00 69.56 147 MET A C 1
ATOM 1196 O O . MET A 1 147 ? 18.519 -15.822 -5.111 1.00 69.56 147 MET A O 1
ATOM 1200 N N . ASN A 1 148 ? 19.235 -15.918 -7.217 1.00 64.44 148 ASN A N 1
ATOM 1201 C CA . ASN A 1 148 ? 20.374 -16.767 -6.887 1.00 64.44 148 ASN A CA 1
ATOM 1202 C C . ASN A 1 148 ? 21.294 -16.067 -5.869 1.00 64.44 148 ASN A C 1
ATOM 1204 O O . ASN A 1 148 ? 21.876 -15.024 -6.166 1.00 64.44 148 ASN A O 1
ATOM 1208 N N . ASN A 1 149 ? 21.481 -16.713 -4.712 1.00 67.94 149 ASN A N 1
ATOM 1209 C CA . ASN A 1 149 ? 22.272 -16.269 -3.551 1.00 67.94 149 ASN A CA 1
ATOM 1210 C C . ASN A 1 149 ? 21.621 -15.218 -2.634 1.00 67.94 149 ASN A C 1
ATOM 1212 O O . ASN A 1 149 ? 22.334 -14.622 -1.829 1.00 67.94 149 ASN A O 1
ATOM 1216 N N . TYR A 1 150 ? 20.304 -15.014 -2.710 1.00 80.69 150 TYR A N 1
ATOM 1217 C CA . TYR A 1 150 ? 19.596 -14.146 -1.767 1.00 80.69 150 TYR A CA 1
ATOM 1218 C C . TYR A 1 150 ? 19.505 -14.803 -0.379 1.00 80.69 150 TYR A C 1
ATOM 1220 O O . TYR A 1 150 ? 19.246 -16.004 -0.249 1.00 80.69 150 TYR A O 1
ATOM 1228 N N . ASN A 1 151 ? 19.739 -14.021 0.673 1.00 76.81 151 ASN A N 1
ATOM 1229 C CA . ASN A 1 151 ? 19.542 -14.404 2.068 1.00 76.81 151 ASN A CA 1
ATOM 1230 C C . ASN A 1 151 ? 18.044 -14.402 2.447 1.00 76.81 151 ASN A C 1
ATOM 1232 O O . ASN A 1 151 ? 17.180 -14.112 1.623 1.00 76.81 151 ASN A O 1
ATOM 1236 N N . ALA A 1 152 ? 17.696 -14.771 3.683 1.00 76.06 152 ALA A N 1
ATOM 1237 C CA . ALA A 1 152 ? 16.293 -14.900 4.092 1.00 76.06 152 ALA A CA 1
ATOM 1238 C C . ALA A 1 152 ? 15.487 -13.592 3.943 1.00 76.06 152 ALA A C 1
ATOM 1240 O O . ALA A 1 152 ? 14.330 -13.641 3.540 1.00 76.06 152 ALA A O 1
ATOM 1241 N N . GLN A 1 153 ? 16.097 -12.440 4.231 1.00 74.06 153 GLN A N 1
ATOM 1242 C CA . GLN A 1 153 ? 15.485 -11.120 4.091 1.00 74.06 153 GLN A CA 1
ATOM 1243 C C . GLN A 1 153 ? 15.330 -10.727 2.617 1.00 74.06 153 GLN A C 1
ATOM 1245 O O . GLN A 1 153 ? 14.289 -10.209 2.232 1.00 74.06 153 GLN A O 1
ATOM 1250 N N . GLU A 1 154 ? 16.326 -11.028 1.786 1.00 74.12 154 GLU A N 1
ATOM 1251 C CA . GLU A 1 154 ? 16.286 -10.766 0.341 1.00 74.12 154 GLU A CA 1
ATOM 1252 C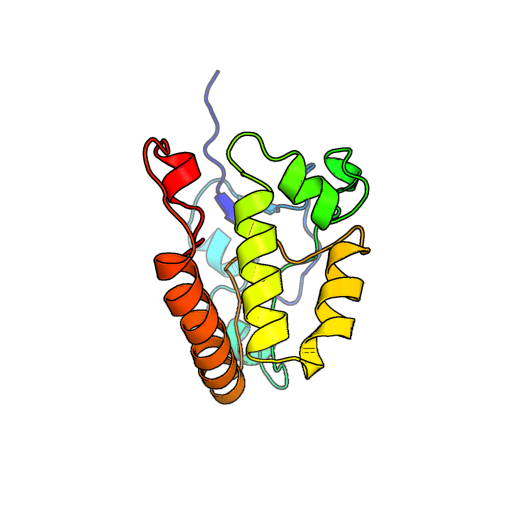 C . GLU A 1 154 ? 15.266 -11.669 -0.378 1.00 74.12 154 GLU A C 1
ATOM 1254 O O . GLU A 1 154 ? 14.631 -11.247 -1.338 1.00 74.12 154 GLU A O 1
ATOM 1259 N N . ASN A 1 155 ? 15.035 -12.896 0.105 1.00 74.81 155 ASN A N 1
ATOM 1260 C CA . ASN A 1 155 ? 13.999 -13.783 -0.444 1.00 74.81 155 ASN A CA 1
ATOM 1261 C C . ASN A 1 155 ? 12.568 -13.307 -0.143 1.00 74.81 155 ASN A C 1
ATOM 1263 O O . ASN A 1 155 ? 11.634 -13.740 -0.812 1.00 74.81 155 ASN A O 1
ATOM 1267 N N . ALA A 1 156 ? 12.377 -12.399 0.820 1.00 73.25 156 ALA A N 1
ATOM 1268 C CA . ALA A 1 156 ? 11.081 -11.768 1.077 1.00 73.25 156 ALA A CA 1
ATOM 1269 C C . ALA A 1 156 ? 10.756 -10.629 0.085 1.00 73.25 156 ALA A C 1
ATOM 1271 O O . ALA A 1 156 ? 9.773 -9.916 0.274 1.00 73.25 156 ALA A O 1
ATOM 1272 N N . LEU A 1 157 ? 11.559 -10.459 -0.975 1.00 70.56 157 LEU A N 1
ATOM 1273 C CA . LEU A 1 157 ? 11.424 -9.429 -2.010 1.00 70.56 157 LEU A CA 1
ATOM 1274 C C . LEU A 1 157 ? 10.013 -9.312 -2.603 1.00 70.56 157 LEU A C 1
ATOM 1276 O O . LEU A 1 157 ? 9.542 -8.197 -2.819 1.00 70.56 157 LEU A O 1
ATOM 1280 N N . LEU A 1 158 ? 9.350 -10.440 -2.879 1.00 72.69 158 LEU A N 1
ATOM 1281 C CA . LEU A 1 158 ? 8.011 -10.438 -3.485 1.00 72.69 158 LEU A CA 1
ATOM 1282 C C . LEU A 1 158 ? 6.933 -9.910 -2.527 1.00 72.69 158 LEU A C 1
ATOM 1284 O O . LEU A 1 158 ? 5.838 -9.583 -2.972 1.00 72.69 158 LEU A O 1
ATOM 1288 N N . GLY A 1 159 ? 7.252 -9.782 -1.233 1.00 62.59 159 GLY A N 1
ATOM 1289 C CA . GLY A 1 159 ? 6.423 -9.073 -0.264 1.00 62.59 159 GLY A CA 1
ATOM 1290 C C . GLY A 1 159 ? 5.037 -9.677 -0.047 1.00 62.59 159 GLY A C 1
ATOM 1291 O O . GLY A 1 159 ? 4.144 -8.936 0.353 1.00 62.59 159 GLY A O 1
ATOM 1292 N N . ILE A 1 160 ? 4.854 -10.976 -0.313 1.00 48.44 160 ILE A N 1
ATOM 1293 C CA . ILE A 1 160 ? 3.610 -11.733 -0.075 1.00 48.44 160 ILE A CA 1
ATOM 1294 C C . ILE A 1 160 ? 3.639 -12.422 1.288 1.00 48.44 160 ILE A C 1
ATOM 1296 O O . ILE A 1 160 ? 4.690 -13.016 1.625 1.00 48.44 160 ILE A O 1
#

Organism: Klebsiella pneumoniae (NCBI:txid573)

pLDDT: mean 89.89, std 11.8, range [35.12, 98.56]

InterPro domains:
  IPR025536 Domain of unknown function DUF4422 [PF14393] (36-159)

Secondary structure (DSSP, 8-state):
-----PEEE----SS-----B-TTS-EEESS-SHHHHHHHT-SHHHHHHHHTT-SEE-PPPEEGGGGT-SSHHHHHHT-TT--HHHHHHHHHHHHHH-GGGHHHHHHHHH-SEE---S--EE-HHHHHHHHHHHHHHHHHHHHH---TT--TTGGGGG--